Protein AF-A0A380CUW7-F1 (afdb_monomer_lite)

Sequence (85 aa):
MKILKKILLAILALVVILLIAALFLKKDYAVKREIVINKPREVVFEYIKYIKNQNYYSKWATMDPNMKKNIYRNRRDARIYFCMG

Secondary structure (DSSP, 8-state):
-HHHHHHHHHHHHHHHHHHHHHHHS-S-----------S-HHHHHHHHH-GGGHHHH-TTTTT-TT-EEEEEE-SS-EEEEEE--

pLDDT: mean 82.7, std 12.66, range [47.53, 97.5]

Foldseek 3Di:
DVVVVVVVVVVVVVVVVVVVVVVPDDPDDDDDDDDDDPDDPVVVCVQVVDPVNCCVVPPVNVPDPPWDWDWDDDPVDIDTDTDDD

Structure (mmCIF, N/CA/C/O backbone):
data_AF-A0A380CUW7-F1
#
_entry.id   AF-A0A380CUW7-F1
#
loop_
_atom_site.group_PDB
_atom_site.id
_atom_site.type_symbol
_atom_site.label_atom_id
_atom_site.label_alt_id
_atom_site.label_comp_id
_atom_site.label_asym_id
_atom_site.label_entity_id
_atom_site.label_seq_id
_atom_site.pdbx_PDB_ins_code
_atom_site.Cartn_x
_atom_site.Cartn_y
_atom_site.Cartn_z
_atom_site.occupancy
_atom_site.B_iso_or_equiv
_atom_site.auth_seq_id
_atom_site.auth_comp_id
_atom_site.auth_asym_id
_atom_site.auth_atom_id
_atom_site.pdbx_PDB_model_num
ATOM 1 N N . MET A 1 1 ? -27.379 2.479 41.252 1.00 64.94 1 MET A N 1
ATOM 2 C CA . MET A 1 1 ? -26.859 1.235 40.621 1.00 64.94 1 MET A CA 1
ATOM 3 C C . MET A 1 1 ? -27.548 0.809 39.316 1.00 64.94 1 MET A C 1
ATOM 5 O O . MET A 1 1 ? -26.894 0.166 38.507 1.00 64.94 1 MET A O 1
ATOM 9 N N . LYS A 1 2 ? -28.832 1.130 39.068 1.00 77.38 2 LYS A N 1
ATOM 10 C CA . LYS A 1 2 ? -29.535 0.728 37.827 1.00 77.38 2 LYS A CA 1
ATOM 11 C C . LYS A 1 2 ? -29.095 1.525 36.583 1.00 77.38 2 LYS A C 1
ATOM 13 O O . LYS A 1 2 ? -28.907 0.928 35.532 1.00 77.38 2 LYS A O 1
ATOM 18 N N . ILE A 1 3 ? -28.871 2.839 36.714 1.00 89.19 3 ILE A N 1
ATOM 19 C CA . ILE A 1 3 ? -28.365 3.695 35.620 1.00 89.19 3 ILE A CA 1
ATOM 20 C C . ILE A 1 3 ? -26.944 3.297 35.199 1.00 89.19 3 ILE A C 1
ATOM 22 O O . ILE A 1 3 ? -26.704 3.082 34.018 1.00 89.19 3 ILE A O 1
ATOM 26 N N . LEU A 1 4 ? -26.029 3.105 36.157 1.00 90.62 4 LEU A N 1
ATOM 27 C CA . LEU A 1 4 ? -24.644 2.718 35.861 1.00 90.62 4 LEU A CA 1
ATOM 28 C C . LEU A 1 4 ? -24.564 1.380 35.103 1.00 90.62 4 LEU A C 1
ATOM 30 O O . LEU A 1 4 ? -23.843 1.266 34.118 1.00 90.62 4 LEU A O 1
ATOM 34 N N . LYS A 1 5 ? -25.374 0.390 35.508 1.00 89.62 5 LYS A N 1
ATOM 35 C CA . LYS A 1 5 ? -25.486 -0.898 34.804 1.00 89.62 5 LYS A CA 1
ATOM 36 C C . LYS A 1 5 ? -26.034 -0.743 33.379 1.00 89.62 5 LYS A C 1
ATOM 38 O O . LYS A 1 5 ? -25.535 -1.406 32.481 1.00 89.62 5 LYS A O 1
ATOM 43 N N . LYS A 1 6 ? -27.020 0.138 33.154 1.00 92.56 6 LYS A N 1
ATOM 44 C CA . LYS A 1 6 ? -27.558 0.418 31.808 1.00 92.56 6 LYS A CA 1
ATOM 45 C C . LYS A 1 6 ? -26.518 1.062 30.890 1.00 92.56 6 LYS A C 1
ATOM 47 O O . LYS A 1 6 ? -26.419 0.664 29.738 1.00 92.56 6 LYS A O 1
ATOM 52 N N . ILE A 1 7 ? -25.734 2.012 31.405 1.00 95.12 7 ILE A N 1
ATOM 53 C CA . ILE A 1 7 ? -24.661 2.673 30.646 1.00 95.12 7 ILE A CA 1
ATOM 54 C C . ILE A 1 7 ? -23.594 1.651 30.241 1.00 95.12 7 ILE A C 1
ATOM 56 O O . ILE A 1 7 ? -23.223 1.582 29.073 1.00 95.12 7 ILE A O 1
ATOM 60 N N . LEU A 1 8 ? -23.159 0.804 31.179 1.00 94.69 8 LEU A N 1
ATOM 61 C CA . LEU A 1 8 ? -22.192 -0.257 30.895 1.00 94.69 8 LEU A CA 1
ATOM 62 C C . LEU A 1 8 ? -22.710 -1.228 29.822 1.00 94.69 8 LEU A C 1
ATOM 64 O O . LEU A 1 8 ? -21.970 -1.607 28.919 1.00 94.69 8 LEU A O 1
ATOM 68 N N . LEU A 1 9 ? -23.992 -1.595 29.894 1.00 95.38 9 LEU A N 1
ATOM 69 C CA . LEU A 1 9 ? -24.617 -2.509 28.940 1.00 95.38 9 LEU A CA 1
ATOM 70 C C . LEU A 1 9 ? -24.770 -1.881 27.546 1.00 95.38 9 LEU A C 1
ATOM 72 O O . LEU A 1 9 ? -24.583 -2.570 26.548 1.00 95.38 9 LEU A O 1
ATOM 76 N N . ALA A 1 10 ? -25.039 -0.575 27.469 1.00 95.69 10 ALA A N 1
ATOM 77 C CA . ALA A 1 10 ? -25.076 0.164 26.209 1.00 95.69 10 ALA A CA 1
ATOM 78 C C . ALA A 1 10 ? -23.693 0.230 25.539 1.00 95.69 10 ALA A C 1
ATOM 80 O O . ALA A 1 10 ? -23.579 -0.003 24.337 1.00 95.69 10 ALA A O 1
ATOM 81 N N . ILE A 1 11 ? -22.634 0.484 26.316 1.00 96.69 11 ILE A N 1
ATOM 82 C CA . ILE A 1 11 ? -21.252 0.486 25.812 1.00 96.69 11 ILE A CA 1
ATOM 83 C C . ILE A 1 11 ? -20.861 -0.915 25.333 1.00 96.69 11 ILE A C 1
ATOM 85 O O . ILE A 1 11 ? -20.315 -1.063 24.243 1.00 96.69 11 ILE A O 1
ATOM 89 N N . LEU A 1 12 ? -21.184 -1.953 26.111 1.00 96.81 12 LEU A N 1
ATOM 90 C CA . LEU A 1 12 ? -20.917 -3.338 25.730 1.00 96.81 12 LEU A CA 1
ATOM 91 C C . LEU A 1 12 ? -21.632 -3.706 24.422 1.00 96.81 12 LEU A C 1
ATOM 93 O O . LEU A 1 12 ? -21.017 -4.284 23.530 1.00 96.81 12 LEU A O 1
ATOM 97 N N . ALA A 1 13 ? -22.905 -3.326 24.283 1.00 96.62 13 ALA A N 1
ATOM 98 C CA . ALA A 1 13 ? -23.669 -3.551 23.061 1.00 96.62 13 ALA A CA 1
ATOM 99 C C . ALA A 1 13 ? -23.022 -2.860 21.851 1.00 96.62 13 ALA A C 1
ATOM 101 O O . ALA A 1 13 ? -22.895 -3.475 20.795 1.00 96.62 13 ALA A O 1
ATOM 102 N N . LEU A 1 14 ? -22.5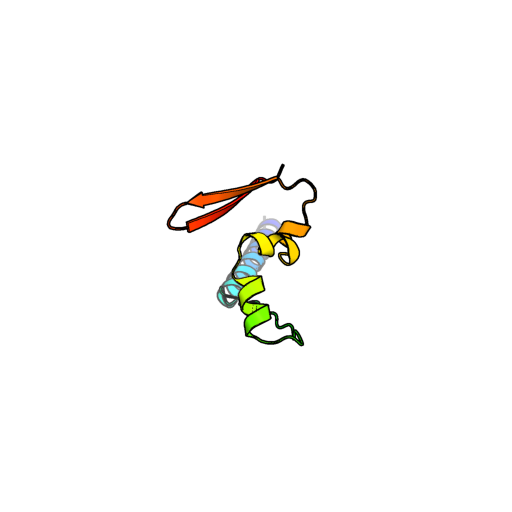46 -1.621 22.012 1.00 97.06 14 LEU A N 1
ATOM 103 C CA . LEU A 1 14 ? -21.852 -0.892 20.951 1.00 97.06 14 LEU A CA 1
ATOM 104 C C . LEU A 1 14 ? -20.569 -1.612 20.506 1.00 97.06 14 LEU A C 1
ATOM 106 O O . LEU A 1 14 ? -20.337 -1.777 19.310 1.00 97.06 14 LEU A O 1
ATOM 110 N N . VAL A 1 15 ? -19.760 -2.084 21.457 1.00 97.38 15 VAL A N 1
ATOM 111 C CA . VAL A 1 15 ? -18.528 -2.833 21.162 1.00 97.38 15 VAL A CA 1
ATOM 112 C C . VAL A 1 15 ? -18.842 -4.136 20.426 1.00 97.38 15 VAL A C 1
ATOM 114 O O . VAL A 1 15 ? -18.194 -4.450 19.430 1.00 97.38 15 VAL A O 1
ATOM 117 N N . VAL A 1 16 ? -19.864 -4.875 20.867 1.00 97.50 16 VAL A N 1
ATOM 118 C CA . VAL A 1 16 ? -20.295 -6.119 20.213 1.00 97.50 16 VAL A CA 1
ATOM 119 C C . VAL A 1 16 ? -20.729 -5.859 18.769 1.00 97.50 16 VAL A C 1
ATOM 121 O O . VAL A 1 16 ? -20.325 -6.598 17.876 1.00 97.50 16 VAL A O 1
ATOM 124 N N . ILE A 1 17 ? -21.480 -4.784 18.511 1.00 96.75 17 ILE A N 1
ATOM 125 C CA . ILE A 1 17 ? -21.898 -4.410 17.151 1.00 96.75 17 ILE A CA 1
ATOM 126 C C . ILE A 1 17 ? -20.682 -4.136 16.254 1.00 96.75 17 ILE A C 1
ATOM 128 O O . ILE A 1 17 ? -20.636 -4.624 15.124 1.00 96.75 17 ILE A O 1
ATOM 132 N N . LEU A 1 18 ? -19.675 -3.410 16.752 1.00 96.06 18 LEU A N 1
ATOM 133 C CA . LEU A 1 18 ? -18.451 -3.130 15.992 1.00 96.06 18 LEU A CA 1
ATOM 134 C C . LEU A 1 18 ? -17.653 -4.404 15.675 1.00 96.06 18 LEU A C 1
ATOM 136 O O . LEU A 1 18 ? -17.145 -4.548 14.564 1.00 96.06 18 LEU A O 1
ATOM 140 N N . LEU A 1 19 ? -17.574 -5.347 16.619 1.00 95.69 19 LEU A N 1
ATOM 141 C CA . LEU A 1 19 ? -16.897 -6.632 16.411 1.00 95.69 19 LEU A CA 1
ATOM 142 C C . LEU A 1 19 ? -17.624 -7.508 15.388 1.00 95.69 19 LEU A C 1
ATOM 144 O O . LEU A 1 19 ? -16.983 -8.111 14.528 1.00 95.69 19 LEU A O 1
ATOM 148 N N . ILE A 1 20 ? -18.957 -7.548 15.451 1.00 96.06 20 ILE A N 1
ATOM 149 C CA . ILE A 1 20 ? -19.777 -8.261 14.469 1.00 96.06 20 ILE A CA 1
ATOM 150 C C . ILE A 1 20 ? -19.560 -7.656 13.081 1.00 96.06 20 ILE A C 1
ATOM 152 O O . ILE A 1 20 ? -19.302 -8.398 12.140 1.00 96.06 20 ILE A O 1
ATOM 156 N N . ALA A 1 21 ? -19.586 -6.326 12.951 1.00 94.19 21 ALA A N 1
ATOM 157 C CA . ALA A 1 21 ? -19.308 -5.664 11.680 1.00 94.19 21 ALA A CA 1
ATOM 158 C C . ALA A 1 21 ? -17.925 -6.062 11.134 1.00 94.19 21 ALA A C 1
ATOM 160 O O . ALA A 1 21 ? -17.832 -6.501 9.988 1.00 94.19 21 ALA A O 1
ATOM 161 N N . ALA A 1 22 ? -16.878 -5.997 11.968 1.00 91.81 22 ALA A N 1
ATOM 162 C CA . ALA A 1 22 ? -15.503 -6.350 11.606 1.00 91.81 22 ALA A CA 1
ATOM 163 C C . ALA A 1 22 ? -15.339 -7.793 11.093 1.00 91.81 22 ALA A C 1
ATOM 165 O O . ALA A 1 22 ? -14.506 -8.028 10.220 1.00 91.81 22 ALA A O 1
ATOM 166 N N . LEU A 1 23 ? -16.139 -8.748 11.585 1.00 93.00 23 LEU A N 1
ATOM 167 C CA . LEU A 1 23 ? -16.113 -10.139 11.112 1.00 93.00 23 LEU A CA 1
ATOM 168 C C . LEU A 1 23 ? -16.580 -10.293 9.659 1.00 93.00 23 LEU A C 1
ATOM 170 O O . LEU A 1 23 ? -16.136 -11.216 8.977 1.00 93.00 23 LEU A O 1
ATOM 174 N N . PHE A 1 24 ? -17.447 -9.400 9.178 1.00 92.31 24 PHE A N 1
ATOM 175 C CA . PHE A 1 24 ? -17.956 -9.432 7.805 1.00 92.31 24 PHE A CA 1
ATOM 176 C C . PHE A 1 24 ? -17.112 -8.613 6.819 1.00 92.31 24 PHE A C 1
ATOM 178 O O . PHE A 1 24 ? -17.274 -8.762 5.605 1.00 92.31 24 PHE A O 1
ATOM 185 N N . LEU A 1 25 ? -16.200 -7.762 7.300 1.00 89.12 25 LEU A N 1
ATOM 186 C CA . LEU A 1 25 ? -15.281 -7.036 6.427 1.00 89.12 25 LEU A CA 1
ATOM 187 C C . LEU A 1 25 ? -14.223 -7.984 5.853 1.00 89.12 25 LEU A C 1
ATOM 189 O O . LEU A 1 25 ? -13.573 -8.755 6.561 1.00 89.12 25 LEU A O 1
ATOM 193 N N . LYS A 1 26 ? -14.013 -7.892 4.537 1.00 85.94 26 LYS A N 1
ATOM 194 C CA . LYS A 1 26 ? -12.918 -8.598 3.870 1.00 85.94 26 LYS A CA 1
ATOM 195 C C . LYS A 1 26 ? -11.591 -8.027 4.362 1.00 85.94 26 LYS A C 1
ATOM 197 O O . LYS A 1 26 ? -11.368 -6.822 4.281 1.00 85.94 26 LYS A O 1
ATOM 202 N N . LYS A 1 27 ? -10.721 -8.908 4.857 1.00 82.31 27 LYS A N 1
ATOM 203 C CA . LYS A 1 27 ? -9.377 -8.545 5.332 1.00 82.31 27 LYS A CA 1
ATOM 204 C C . LYS A 1 27 ? -8.478 -8.073 4.193 1.00 82.31 27 LYS A C 1
ATOM 206 O O . LYS A 1 27 ? -7.642 -7.197 4.391 1.00 82.31 27 LYS A O 1
ATOM 211 N N . ASP A 1 28 ? -8.700 -8.622 3.005 1.00 85.00 28 ASP A N 1
ATOM 212 C CA . ASP A 1 28 ? -7.892 -8.335 1.833 1.00 85.00 28 ASP A CA 1
ATOM 213 C C . ASP A 1 28 ? -8.572 -7.285 0.959 1.00 85.00 28 ASP A C 1
ATOM 215 O O . ASP A 1 28 ? -9.701 -7.461 0.489 1.00 85.00 28 ASP A O 1
ATOM 219 N N . TYR A 1 29 ? -7.853 -6.197 0.709 1.00 82.31 29 TYR A N 1
ATOM 220 C CA . TYR A 1 29 ? -8.222 -5.188 -0.270 1.00 82.31 29 TYR A CA 1
ATOM 221 C C . TYR A 1 29 ? -7.080 -5.047 -1.279 1.00 82.31 29 TYR A C 1
ATOM 223 O O . TYR A 1 29 ? -5.913 -4.913 -0.916 1.00 82.31 29 TYR A O 1
ATOM 231 N N . ALA A 1 30 ? -7.411 -5.104 -2.570 1.00 84.88 30 ALA A N 1
ATOM 232 C CA . ALA A 1 30 ? -6.443 -4.943 -3.648 1.00 84.88 30 ALA A CA 1
ATOM 233 C C . ALA A 1 30 ? -6.622 -3.567 -4.292 1.00 84.88 30 ALA A C 1
ATOM 235 O O . ALA A 1 30 ? -7.676 -3.267 -4.851 1.00 84.88 30 ALA A O 1
ATOM 236 N N . VAL A 1 31 ? -5.582 -2.736 -4.243 1.00 83.25 31 VAL A N 1
ATOM 237 C CA . VAL A 1 31 ? -5.564 -1.438 -4.926 1.00 83.25 31 VAL A CA 1
ATOM 238 C C . VAL A 1 31 ? -4.899 -1.616 -6.287 1.00 83.25 31 VAL A C 1
ATOM 240 O O . VAL A 1 31 ? -3.705 -1.902 -6.362 1.00 83.25 31 VAL A O 1
ATOM 243 N N . LYS A 1 32 ? -5.660 -1.431 -7.370 1.00 86.62 32 LYS A N 1
ATOM 244 C CA . LYS A 1 32 ? -5.134 -1.410 -8.742 1.00 86.62 32 LYS A CA 1
ATOM 245 C C . LYS A 1 32 ? -5.166 0.018 -9.276 1.00 86.62 32 LYS A C 1
ATOM 247 O O . LYS A 1 32 ? -6.144 0.733 -9.083 1.00 86.62 32 LYS A O 1
ATOM 252 N N . ARG A 1 33 ? -4.087 0.432 -9.938 1.00 84.25 33 ARG A N 1
ATOM 253 C CA . ARG A 1 33 ? -4.020 1.679 -10.705 1.00 84.25 33 ARG A CA 1
ATOM 254 C C . ARG A 1 33 ? -3.542 1.355 -12.106 1.00 84.25 33 ARG A C 1
ATOM 256 O O . ARG A 1 33 ? -2.593 0.593 -12.262 1.00 84.25 33 ARG A O 1
ATOM 263 N N . GLU A 1 34 ? -4.187 1.963 -13.086 1.00 88.12 34 GLU A N 1
ATOM 264 C CA . GLU A 1 34 ? -3.837 1.838 -14.492 1.00 88.12 34 GLU A CA 1
ATOM 265 C C . GLU A 1 34 ? -3.485 3.218 -15.042 1.00 88.12 34 GLU A C 1
ATOM 267 O O . GLU A 1 34 ? -4.137 4.212 -14.718 1.00 88.12 34 GLU A O 1
ATOM 272 N N . ILE A 1 35 ? -2.418 3.273 -15.834 1.00 88.25 35 ILE A N 1
ATOM 273 C CA . ILE A 1 35 ? -1.992 4.464 -16.564 1.00 88.25 35 ILE A CA 1
ATOM 274 C C . ILE A 1 35 ? -1.627 4.047 -17.987 1.00 88.25 35 ILE A C 1
ATOM 276 O O . ILE A 1 35 ? -0.904 3.071 -18.184 1.00 88.25 35 ILE A O 1
ATOM 280 N N . VAL A 1 36 ? -2.114 4.788 -18.981 1.00 91.38 36 VAL A N 1
ATOM 281 C CA . VAL A 1 36 ? -1.778 4.549 -20.389 1.00 91.38 36 VAL A CA 1
ATOM 282 C C . VAL A 1 36 ? -0.581 5.420 -20.757 1.00 91.38 36 VAL A C 1
ATOM 284 O O . VAL A 1 36 ? -0.643 6.645 -20.671 1.00 91.38 36 VAL A O 1
ATOM 287 N N . ILE A 1 37 ? 0.522 4.788 -21.160 1.00 90.50 37 ILE A N 1
ATOM 288 C CA . ILE A 1 37 ? 1.738 5.470 -21.614 1.00 90.50 37 ILE A CA 1
ATOM 289 C C . ILE A 1 37 ? 1.850 5.260 -23.123 1.00 90.50 37 ILE A C 1
ATOM 291 O O . ILE A 1 37 ? 2.046 4.136 -23.577 1.00 90.50 37 ILE A O 1
ATOM 295 N N . ASN A 1 38 ? 1.761 6.339 -23.904 1.00 93.50 38 ASN A N 1
ATOM 296 C CA . ASN A 1 38 ? 1.874 6.290 -25.365 1.00 93.50 38 ASN A CA 1
ATOM 297 C C . ASN A 1 38 ? 3.343 6.153 -25.821 1.00 93.50 38 ASN A C 1
ATOM 299 O O . ASN A 1 38 ? 3.932 7.084 -26.374 1.00 93.50 38 ASN A O 1
ATOM 303 N N . LYS A 1 39 ? 3.975 5.020 -25.496 1.00 92.69 39 LYS A N 1
ATOM 304 C CA . LYS A 1 39 ? 5.347 4.659 -25.888 1.00 92.69 39 LYS A CA 1
ATOM 305 C C . LYS A 1 39 ? 5.438 3.157 -26.197 1.00 92.69 39 LYS A C 1
ATOM 307 O O . LYS A 1 39 ? 4.650 2.389 -25.647 1.00 92.69 39 LYS A O 1
ATOM 312 N N . PRO A 1 40 ? 6.411 2.716 -27.020 1.00 94.88 40 PRO A N 1
ATOM 313 C CA . PRO A 1 40 ? 6.652 1.294 -27.256 1.00 94.88 40 PRO A CA 1
ATOM 314 C C . PRO A 1 40 ? 6.899 0.532 -25.950 1.00 94.88 40 PRO A C 1
ATOM 316 O O . PRO A 1 40 ? 7.570 1.037 -25.043 1.00 94.88 40 PRO A O 1
ATOM 319 N N . ARG A 1 41 ? 6.387 -0.700 -25.868 1.00 90.38 41 ARG A N 1
ATOM 320 C CA . ARG A 1 41 ? 6.478 -1.545 -24.665 1.00 90.38 41 ARG A CA 1
ATOM 321 C C . ARG A 1 41 ? 7.928 -1.803 -24.246 1.00 90.38 41 ARG A C 1
ATOM 323 O O . ARG A 1 41 ? 8.213 -1.834 -23.054 1.00 90.38 41 ARG A O 1
ATOM 330 N N . GLU A 1 42 ? 8.842 -1.929 -25.209 1.00 93.81 42 GLU A N 1
ATOM 331 C CA . GLU A 1 42 ? 10.270 -2.156 -24.976 1.00 93.81 42 GLU A CA 1
ATOM 332 C C . GLU A 1 42 ? 10.886 -0.990 -24.198 1.00 93.81 42 GLU A C 1
ATOM 334 O O . GLU A 1 42 ? 11.560 -1.204 -23.194 1.00 93.81 42 GLU A O 1
ATOM 339 N N . VAL A 1 43 ? 10.570 0.244 -24.603 1.00 92.69 43 VAL A N 1
ATOM 340 C CA . VAL A 1 43 ? 11.074 1.470 -23.966 1.00 92.69 43 VAL A CA 1
ATOM 341 C C . VAL A 1 43 ? 10.546 1.594 -22.540 1.00 92.69 43 VAL A C 1
ATOM 343 O O . VAL A 1 43 ? 11.289 1.938 -21.620 1.00 92.69 43 VAL A O 1
ATOM 346 N N . VAL A 1 44 ? 9.260 1.298 -22.336 1.00 91.44 44 VAL A N 1
ATOM 347 C CA . VAL A 1 44 ? 8.649 1.343 -21.002 1.00 91.44 44 VAL A CA 1
ATOM 348 C C . VAL A 1 44 ? 9.268 0.278 -20.099 1.00 91.44 44 VAL A C 1
ATOM 350 O O . VAL A 1 44 ? 9.652 0.594 -18.973 1.00 91.44 44 VAL A O 1
ATOM 353 N N . PHE A 1 45 ? 9.417 -0.955 -20.593 1.00 90.94 45 PHE A N 1
ATOM 354 C CA . PHE A 1 45 ? 10.010 -2.057 -19.837 1.00 90.94 45 PHE A CA 1
ATOM 355 C C . PHE A 1 45 ? 11.467 -1.777 -19.461 1.00 90.94 45 PHE A C 1
ATOM 357 O O . PHE A 1 45 ? 11.857 -1.961 -18.307 1.00 90.94 45 PHE A O 1
ATOM 364 N N . GLU A 1 46 ? 12.267 -1.284 -20.405 1.00 92.75 46 GLU A N 1
ATOM 365 C CA . GLU A 1 46 ? 13.658 -0.921 -20.154 1.00 92.75 46 GLU A CA 1
ATOM 366 C C . GLU A 1 46 ? 13.764 0.181 -19.094 1.00 92.75 46 GLU A C 1
ATOM 368 O O . GLU A 1 46 ? 14.615 0.105 -18.206 1.00 92.75 46 GLU A O 1
ATOM 373 N N . TYR A 1 47 ? 12.849 1.154 -19.108 1.00 90.69 47 TYR A N 1
ATOM 374 C CA . TYR A 1 47 ? 12.810 2.211 -18.105 1.00 90.69 47 TYR A CA 1
ATOM 375 C C . TYR A 1 47 ? 12.458 1.692 -16.700 1.00 90.69 47 TYR A C 1
ATOM 377 O O . TYR A 1 47 ? 13.156 2.023 -15.741 1.00 90.69 47 TYR A O 1
ATOM 385 N N . ILE A 1 48 ? 11.418 0.864 -16.550 1.00 89.25 48 ILE A N 1
ATOM 386 C CA . ILE A 1 48 ? 10.974 0.362 -15.232 1.00 89.25 48 ILE A CA 1
ATOM 387 C C . ILE A 1 48 ? 11.879 -0.736 -14.657 1.00 89.25 48 ILE A C 1
ATOM 389 O O . ILE A 1 48 ? 11.926 -0.920 -13.441 1.00 89.25 48 ILE A O 1
ATOM 393 N N . LYS A 1 49 ? 12.610 -1.467 -15.509 1.00 87.88 49 LYS A N 1
ATOM 394 C CA . LYS A 1 49 ? 13.507 -2.560 -15.097 1.00 87.88 49 LYS A CA 1
ATOM 395 C C . LYS A 1 49 ? 14.624 -2.074 -14.175 1.00 87.88 49 LYS A C 1
ATOM 397 O O . LYS A 1 49 ? 15.095 -2.820 -13.315 1.00 87.88 49 LYS A O 1
ATOM 402 N N . TYR A 1 50 ? 15.082 -0.839 -14.353 1.00 85.75 50 TYR A N 1
ATOM 403 C CA . TYR A 1 50 ? 16.172 -0.301 -13.557 1.00 85.75 50 TYR A CA 1
ATOM 404 C C . TYR A 1 50 ? 15.671 0.278 -12.234 1.00 85.75 50 TYR A C 1
ATOM 406 O O . TYR A 1 50 ? 15.008 1.308 -12.191 1.00 85.75 50 TYR A O 1
ATOM 414 N N . ILE A 1 51 ? 16.115 -0.322 -11.131 1.00 80.69 51 ILE A N 1
ATOM 415 C CA . ILE A 1 51 ? 15.802 0.100 -9.756 1.00 80.69 51 ILE A CA 1
ATOM 416 C C . ILE A 1 51 ? 16.170 1.570 -9.486 1.00 80.69 51 ILE A C 1
ATOM 418 O O . ILE A 1 51 ? 15.434 2.271 -8.800 1.00 80.69 51 ILE A O 1
ATOM 422 N N . LYS A 1 52 ? 17.241 2.094 -10.098 1.00 81.50 52 LYS A N 1
ATOM 423 C CA . LYS A 1 52 ? 17.588 3.528 -10.014 1.00 81.50 52 LYS A CA 1
ATOM 424 C C . LYS A 1 52 ? 16.465 4.449 -10.521 1.00 81.50 52 LYS A C 1
ATOM 426 O O . LYS A 1 52 ? 16.309 5.550 -9.998 1.00 81.50 52 LYS A O 1
ATOM 431 N N . ASN A 1 53 ? 15.677 3.992 -11.500 1.00 87.75 53 ASN A N 1
ATOM 432 C CA . ASN A 1 53 ? 14.615 4.781 -12.115 1.00 87.75 53 ASN A CA 1
ATOM 433 C C . ASN A 1 53 ? 13.355 4.838 -11.237 1.00 87.75 53 ASN A C 1
ATOM 435 O O . ASN A 1 53 ? 12.569 5.770 -11.391 1.00 87.75 53 ASN A O 1
ATOM 439 N N . GLN A 1 54 ? 13.195 3.924 -10.265 1.00 82.81 54 GLN A N 1
ATOM 440 C CA . GLN A 1 54 ? 12.091 3.961 -9.292 1.00 82.81 54 GLN A CA 1
ATOM 441 C C . GLN A 1 54 ? 12.018 5.291 -8.542 1.00 82.81 54 GLN A C 1
ATOM 443 O O . GLN A 1 54 ? 10.931 5.722 -8.173 1.00 82.81 54 GLN A O 1
ATOM 448 N N . ASN A 1 55 ? 13.143 5.989 -8.382 1.00 82.25 55 ASN A N 1
ATOM 449 C CA . ASN A 1 55 ? 13.188 7.298 -7.739 1.00 82.25 55 ASN A CA 1
ATOM 450 C C . ASN A 1 55 ? 12.400 8.391 -8.477 1.00 82.25 55 ASN A C 1
ATOM 452 O O . ASN A 1 55 ? 12.006 9.360 -7.838 1.00 82.25 55 ASN A O 1
ATOM 456 N N . TYR A 1 56 ? 12.184 8.255 -9.789 1.00 85.81 56 TYR A N 1
ATOM 457 C CA . TYR A 1 56 ? 11.501 9.272 -10.595 1.00 85.81 56 TYR A CA 1
ATOM 458 C C . TYR A 1 56 ? 9.982 9.104 -10.620 1.00 85.81 56 TYR A C 1
ATOM 460 O O . TYR A 1 56 ? 9.266 10.077 -10.826 1.00 85.81 56 TYR A O 1
ATOM 468 N N . TYR A 1 57 ? 9.484 7.881 -10.424 1.00 85.44 57 TYR A N 1
ATOM 469 C CA . TYR A 1 57 ? 8.052 7.581 -10.522 1.00 85.44 57 TYR A CA 1
ATOM 470 C C . TYR A 1 57 ? 7.433 7.051 -9.222 1.00 85.44 57 TYR A C 1
ATOM 472 O O . TYR A 1 57 ? 6.209 7.000 -9.101 1.00 85.44 57 TYR A O 1
ATOM 480 N N . SER A 1 58 ? 8.239 6.659 -8.231 1.00 83.31 58 SER A N 1
ATOM 481 C CA . SER A 1 58 ? 7.733 6.263 -6.916 1.00 83.31 58 SER A CA 1
ATOM 482 C C . SER A 1 58 ? 7.256 7.487 -6.145 1.00 83.31 58 SER A C 1
ATOM 484 O O . SER A 1 58 ? 8.056 8.338 -5.759 1.00 83.31 58 SER A O 1
ATOM 486 N N . LYS A 1 59 ? 5.952 7.533 -5.842 1.00 81.75 59 LYS A N 1
ATOM 487 C CA . LYS A 1 59 ? 5.359 8.591 -5.010 1.00 81.75 59 LYS A CA 1
ATOM 488 C C . LYS A 1 59 ? 6.063 8.748 -3.664 1.00 81.75 59 LYS A C 1
ATOM 490 O O . LYS A 1 59 ? 6.264 9.873 -3.217 1.00 81.75 59 LYS A O 1
ATOM 495 N N . TRP A 1 60 ? 6.466 7.639 -3.050 1.00 77.31 60 TRP A N 1
ATOM 496 C CA . TRP A 1 60 ? 7.161 7.635 -1.763 1.00 77.31 60 TRP A CA 1
ATOM 497 C C . TRP A 1 60 ? 8.567 8.232 -1.874 1.00 77.31 60 TRP A C 1
ATOM 499 O O . TRP A 1 60 ? 8.944 9.062 -1.056 1.00 77.31 60 TRP A O 1
ATOM 509 N N . ALA A 1 61 ? 9.310 7.889 -2.932 1.00 77.62 61 ALA A N 1
ATOM 510 C CA . ALA A 1 61 ? 10.669 8.394 -3.148 1.00 77.62 61 ALA A CA 1
ATOM 511 C C . ALA A 1 61 ? 10.723 9.888 -3.520 1.00 77.62 61 ALA A C 1
ATOM 513 O O . ALA A 1 61 ? 11.789 10.501 -3.418 1.00 77.62 61 ALA A O 1
ATOM 514 N N . THR A 1 62 ? 9.597 10.447 -3.980 1.00 80.19 62 THR A N 1
ATOM 515 C CA . THR A 1 62 ? 9.418 11.881 -4.260 1.00 80.19 62 THR A CA 1
ATOM 516 C C . THR A 1 62 ? 8.831 12.669 -3.088 1.00 80.19 62 THR A C 1
ATOM 518 O O . THR A 1 62 ? 8.790 13.890 -3.157 1.00 80.19 62 THR A O 1
ATOM 521 N N . MET A 1 63 ? 8.321 11.996 -2.049 1.00 83.50 63 MET A N 1
ATOM 522 C CA . MET A 1 63 ? 7.623 12.652 -0.937 1.00 83.50 63 MET A CA 1
ATOM 523 C C . MET A 1 63 ? 8.587 13.290 0.068 1.00 83.50 63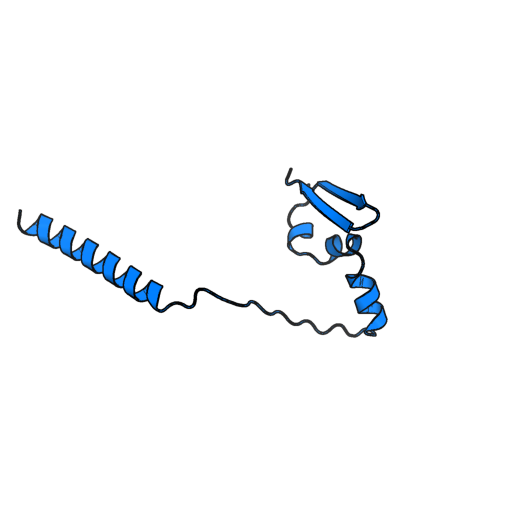 MET A C 1
ATOM 525 O O . MET A 1 63 ? 8.293 14.362 0.584 1.00 83.50 63 MET A O 1
ATOM 529 N N . ASP A 1 64 ? 9.726 12.650 0.333 1.00 80.38 64 ASP A N 1
ATOM 530 C CA . ASP A 1 64 ? 10.750 13.167 1.243 1.00 80.38 64 ASP A CA 1
ATOM 531 C C . ASP A 1 64 ? 11.926 13.763 0.437 1.00 80.38 64 ASP A C 1
ATOM 533 O O . ASP A 1 64 ? 12.651 13.016 -0.234 1.00 80.38 64 ASP A O 1
ATOM 537 N N . PRO A 1 65 ? 12.118 15.099 0.471 1.00 76.56 65 PRO A N 1
ATOM 538 C CA . PRO A 1 65 ? 13.199 15.772 -0.245 1.00 76.56 65 PRO A CA 1
ATOM 539 C C . PRO A 1 65 ? 14.586 15.514 0.365 1.00 76.56 65 PRO A C 1
ATOM 541 O O . PRO A 1 65 ? 15.584 15.649 -0.341 1.00 76.56 65 PRO A O 1
ATOM 544 N N . ASN A 1 66 ? 14.664 15.113 1.638 1.00 78.88 66 ASN A N 1
ATOM 545 C CA . ASN A 1 66 ? 15.915 14.858 2.359 1.00 78.88 66 ASN A CA 1
ATOM 546 C C . ASN A 1 66 ? 16.303 13.371 2.374 1.00 78.88 66 ASN A C 1
ATOM 548 O O . ASN A 1 66 ? 17.310 12.989 2.977 1.00 78.88 66 ASN A O 1
ATOM 552 N N . MET A 1 67 ? 15.527 12.530 1.690 1.00 77.94 67 MET A N 1
ATOM 553 C CA . MET A 1 67 ? 15.711 11.088 1.662 1.00 77.94 67 MET A CA 1
ATOM 554 C C . MET A 1 67 ? 17.096 10.701 1.130 1.00 77.94 67 MET A C 1
ATOM 556 O O . MET A 1 67 ? 17.411 10.885 -0.052 1.00 77.94 67 MET A O 1
ATOM 560 N N . LYS A 1 68 ? 17.911 10.077 1.988 1.00 72.38 68 LYS A N 1
ATOM 561 C CA . LYS A 1 68 ? 19.213 9.524 1.595 1.00 72.38 68 LYS A CA 1
ATOM 562 C C . LYS A 1 68 ? 19.009 8.179 0.905 1.00 72.38 68 LYS A C 1
ATOM 564 O O . LYS A 1 68 ? 18.485 7.230 1.489 1.00 72.38 68 LYS A O 1
ATOM 569 N N . LYS A 1 69 ? 19.421 8.110 -0.361 1.00 72.06 69 LYS A N 1
ATOM 570 C CA . LYS A 1 69 ? 19.200 6.965 -1.253 1.00 72.06 69 LYS A CA 1
ATOM 571 C C . LYS A 1 69 ? 20.503 6.191 -1.419 1.00 72.06 69 LYS A C 1
ATOM 573 O O . LYS A 1 69 ? 21.313 6.512 -2.284 1.00 72.06 69 LYS A O 1
ATOM 578 N N . ASN A 1 70 ? 20.693 5.159 -0.601 1.00 71.00 70 ASN A N 1
ATOM 579 C CA . ASN A 1 70 ? 21.856 4.281 -0.710 1.00 71.00 70 ASN A CA 1
ATOM 580 C C . ASN A 1 70 ? 21.506 3.079 -1.592 1.00 71.00 70 ASN A C 1
ATOM 582 O O . ASN A 1 70 ? 20.634 2.274 -1.255 1.00 71.00 70 ASN A O 1
ATOM 586 N N . ILE A 1 71 ? 22.181 2.971 -2.738 1.00 66.56 71 ILE A N 1
ATOM 587 C CA . ILE A 1 71 ? 22.018 1.853 -3.669 1.00 66.56 71 ILE A CA 1
ATOM 588 C C . ILE A 1 71 ? 23.192 0.900 -3.469 1.00 66.56 71 ILE A C 1
ATOM 590 O O . ILE A 1 71 ? 24.308 1.180 -3.905 1.00 66.56 71 ILE A O 1
ATOM 594 N N . TYR A 1 72 ? 22.932 -0.247 -2.845 1.00 65.00 72 TYR A N 1
ATOM 595 C CA . TYR A 1 72 ? 23.914 -1.323 -2.752 1.00 65.00 72 TYR A CA 1
ATOM 596 C C . TYR A 1 72 ? 23.670 -2.312 -3.889 1.00 65.00 72 TYR A C 1
ATOM 598 O O . TYR A 1 72 ? 22.609 -2.935 -3.980 1.00 65.00 72 TYR A O 1
ATOM 606 N N . ARG A 1 73 ? 24.657 -2.445 -4.779 1.00 63.47 73 ARG A N 1
ATOM 607 C CA . ARG A 1 73 ? 24.647 -3.433 -5.859 1.00 63.47 73 ARG A CA 1
ATOM 608 C C . ARG A 1 73 ? 25.475 -4.638 -5.428 1.00 63.47 73 ARG A C 1
ATOM 610 O O . ARG A 1 73 ? 26.699 -4.559 -5.406 1.00 63.47 73 ARG A O 1
ATOM 617 N N . ASN A 1 74 ? 24.817 -5.751 -5.122 1.00 61.78 74 ASN A N 1
ATOM 618 C CA . ASN A 1 74 ? 25.481 -7.046 -5.006 1.00 61.78 74 ASN A CA 1
ATOM 619 C C . ASN A 1 74 ? 25.348 -7.813 -6.335 1.00 61.78 74 ASN A C 1
ATOM 621 O O . ASN A 1 74 ? 24.529 -7.468 -7.187 1.00 61.78 74 ASN A O 1
ATOM 625 N N . ARG A 1 75 ? 26.143 -8.871 -6.540 1.00 59.66 75 ARG A N 1
ATOM 626 C CA . ARG A 1 75 ? 26.111 -9.679 -7.776 1.00 59.66 75 ARG A CA 1
ATOM 627 C C . ARG A 1 75 ? 24.778 -10.403 -8.020 1.00 59.66 75 ARG A C 1
ATOM 629 O O . ARG A 1 75 ? 24.561 -10.857 -9.137 1.00 59.66 75 ARG A O 1
ATOM 636 N N . ARG A 1 76 ? 23.905 -10.518 -7.011 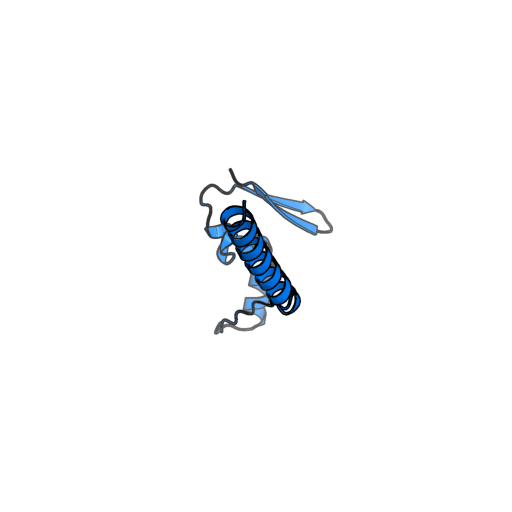1.00 62.78 76 ARG A N 1
ATOM 637 C CA . ARG A 1 76 ? 22.631 -11.260 -7.088 1.00 62.78 76 ARG A CA 1
ATOM 638 C C . ARG A 1 76 ? 21.381 -10.393 -6.925 1.00 62.78 76 ARG A C 1
ATOM 640 O O . ARG A 1 76 ? 20.303 -10.820 -7.321 1.00 62.78 76 ARG A O 1
ATOM 647 N N . ASP A 1 77 ? 21.516 -9.193 -6.375 1.00 55.72 77 ASP A N 1
ATOM 648 C CA . ASP A 1 77 ? 20.395 -8.358 -5.963 1.00 55.72 77 ASP A CA 1
ATOM 649 C C . ASP A 1 77 ? 20.814 -6.888 -5.822 1.00 55.72 77 ASP A C 1
ATOM 651 O O . ASP A 1 77 ? 21.932 -6.560 -5.413 1.00 55.72 77 ASP A O 1
ATOM 655 N N . ALA A 1 78 ? 19.895 -5.989 -6.170 1.00 63.12 78 ALA A N 1
ATOM 656 C CA . ALA A 1 78 ? 20.002 -4.567 -5.878 1.00 63.12 78 ALA A CA 1
ATOM 657 C C . ALA A 1 78 ? 18.930 -4.222 -4.843 1.00 63.12 78 ALA A C 1
ATOM 659 O O . ALA A 1 78 ? 17.736 -4.357 -5.112 1.00 63.12 78 ALA A O 1
ATOM 660 N N . ARG A 1 79 ? 19.362 -3.804 -3.650 1.00 62.25 79 ARG A N 1
ATOM 661 C CA . ARG A 1 79 ? 18.469 -3.352 -2.576 1.00 62.25 79 ARG A CA 1
ATOM 662 C C . ARG A 1 79 ? 18.585 -1.842 -2.419 1.00 62.25 79 ARG A C 1
ATOM 664 O O . ARG A 1 79 ? 19.694 -1.310 -2.349 1.00 62.25 79 ARG A O 1
ATOM 671 N N . ILE A 1 80 ? 17.437 -1.167 -2.373 1.00 62.19 80 ILE A N 1
ATOM 672 C CA . ILE A 1 80 ? 17.353 0.241 -1.981 1.00 62.19 80 ILE A CA 1
ATOM 673 C C . ILE A 1 80 ? 17.017 0.281 -0.496 1.00 62.19 80 ILE A C 1
ATOM 675 O O . ILE A 1 80 ? 16.000 -0.269 -0.078 1.00 62.19 80 ILE A O 1
ATOM 679 N N . TYR A 1 81 ? 17.854 0.965 0.276 1.00 61.47 81 TYR A N 1
ATOM 680 C CA . TYR A 1 81 ? 17.508 1.380 1.628 1.00 61.47 81 TYR A CA 1
ATOM 681 C C . TYR A 1 81 ? 17.088 2.843 1.561 1.00 61.47 81 TYR A C 1
ATOM 683 O O . TYR A 1 81 ? 17.873 3.704 1.159 1.00 61.47 81 TYR A O 1
ATOM 691 N N . PHE A 1 82 ? 15.835 3.110 1.918 1.00 61.06 82 PHE A N 1
ATOM 692 C CA . PHE A 1 82 ? 15.352 4.464 2.137 1.00 61.06 82 PHE A CA 1
ATOM 693 C C . PHE A 1 82 ? 15.600 4.796 3.607 1.00 61.06 82 PHE A C 1
ATOM 695 O O . PHE A 1 82 ? 14.854 4.355 4.478 1.00 61.06 82 PHE A O 1
ATOM 702 N N . CYS A 1 83 ? 16.685 5.514 3.893 1.00 56.41 83 CYS A N 1
ATOM 703 C CA . CYS A 1 83 ? 16.853 6.118 5.209 1.00 56.41 83 CYS A CA 1
ATOM 704 C C . CYS A 1 83 ? 16.021 7.399 5.227 1.00 56.41 83 CYS A C 1
ATOM 706 O O . CYS A 1 83 ? 16.399 8.382 4.585 1.00 56.41 83 CYS A O 1
ATOM 708 N N . MET A 1 84 ? 14.889 7.355 5.933 1.00 50.06 84 MET A N 1
ATOM 709 C CA . MET A 1 84 ? 14.216 8.565 6.405 1.00 50.06 84 MET A CA 1
ATOM 710 C C . MET A 1 84 ? 15.190 9.291 7.336 1.00 50.06 84 MET A C 1
ATOM 712 O O . MET A 1 84 ? 15.729 8.673 8.259 1.00 50.06 84 MET A O 1
ATOM 716 N N . GLY A 1 85 ? 15.507 10.535 6.983 1.00 47.53 85 GLY A N 1
ATOM 717 C CA . GLY A 1 85 ? 16.397 11.412 7.745 1.00 47.53 85 GLY A CA 1
ATOM 718 C C . GLY A 1 85 ? 15.710 12.030 8.947 1.00 47.53 85 GLY A C 1
ATOM 719 O O . GLY A 1 85 ? 14.471 12.188 8.897 1.00 47.53 85 GLY A O 1
#

Organism: Sphingobacterium spiritivorum (NCBI:txid258)

Radius of gyration: 24.81 Å; chains: 1; bounding box: 56×27×68 Å

=== Feature glossary ===
The record interleaves many kinds of information about one protein. Here is each kind framed as the question it answers.

Q: What known structures does this most resemble?
A: Structural nearest neighbors (via Foldseek easy-search vs the PDB). Reported per hit: target PDB id, E-value, and alignment TM-score. A TM-score above ~0.5 is the conventional threshold for 'same fold'.

Q: Where is each backbone atom in 3D?
A: The mmCIF table is the protein's shape written out atom by atom. For each backbone N, Cα, C, and carbonyl O, it records an (x, y, z) coordinate triple in Å plus the residue type, chain letter, and residue number.

Q: What are the backbone torsion angles?
A: The φ/ψ torsion pair specifies the backbone conformation at each residue. φ rotates about the N–Cα bond, ψ about the Cα–C bond. Steric clashes forbid most of the (φ, ψ) plane — the allowed regions (α-helix basin, β-sheet basin, left-handed helix) are the Ramachandran-allowed regions.

Q: Which residues are buried vs exposed?
A: Solvent-accessible surface area (SASA) is the area in Å² traced out by the centre of a 1.4 Å probe sphere (a water molecule) rolled over the protein's van der Waals surface (Shrake–Rupley / Lee–Richards construction). Buried residues have near-zero SASA; fully exposed residues can exceed 200 Å². The total SASA scales roughly with the number of surface residues.

Q: How confident is the AlphaFold model at each residue?
A: pLDDT is the predicted lDDT-Cα score: AlphaFold's confidence that the local environment of each residue (all inter-atomic distances within 15 Å) is correctly placed. It is a per-residue number between 0 and 100, with higher meaning more reliable.

Q: What does the local fold look like, residue by residue?
A: 3Di is Foldseek's structural alphabet. Each residue is assigned one of twenty discrete states based on how its Cα sits relative to its spatial (not sequential) neighbors. Aligning 3Di strings finds structural homologs roughly as well as full 3D superposition, but orders of magnitude faster.

Q: How big and how compact is the whole molecule?
A: Radius of gyration (Rg) is the root-mean-square distance of Cα atoms from their centroid — a single number for overall size and compactness. A globular domain of N residues has Rg ≈ 2.2·N^0.38 Å; an extended or disordered chain has a much larger Rg. The Cα contact count is the number of residue pairs whose Cα atoms are within 8 Å and are more than four positions apart in sequence — a standard proxy for tertiary packing density. The bounding box is the smallest axis-aligned box enclosing all Cα atoms.

Q: Which residues are in helices, strands, or loops?
A: DSSP 8-state secondary structure assigns each residue one of H (α-helix), G (3₁₀-helix), I (π-helix), E (extended β-strand), B (isolated β-bridge), T (hydrogen-bonded turn), S (bend), or '-' (coil). The assignment is computed from backbone hydrogen-bond geometry via the Kabsch–Sander algorithm.

Q: How mobile is each atom in the crystal?
A: Crystallographic B-factors measure how much each atom's electron density is smeared out, in Å². They rise in mobile loops and surface residues and fall in the buried interior. In AlphaFold models this column is repurposed to hold pLDDT instead.

Q: What if only a Cα trace is available?
A: P-SEA three-state annotation labels each residue as helix, strand, or coil based purely on the geometry of the Cα trace. It serves as a fallback when the full backbone (and thus DSSP) is unavailable.

Q: What family and function is it annotated with?
A: Database cross-references. InterPro integrates a dozen domain/family signature databases into unified entries with residue-range hits. GO terms attach function/process/location labels with evidence codes. CATH codes position the fold in a four-level structural taxonomy. Organism is the NCBI-taxonomy species name.

Q: Are the domains correctly placed relative to each other?
A: Predicted Aligned Error (PAE) is an AlphaFold confidence matrix: entry (i, j) is the expected error in the position of residue j, i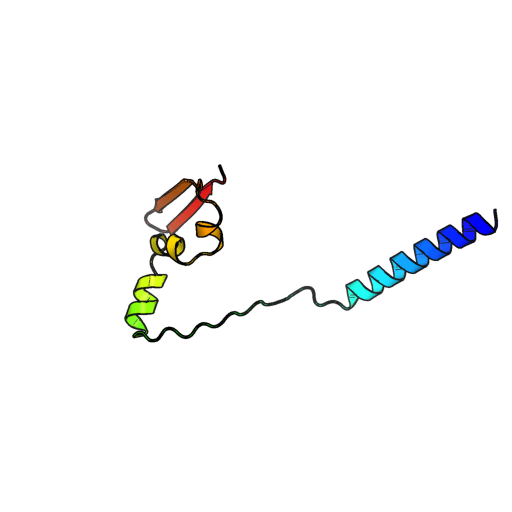n ångströms, when the prediction is superimposed on the true structure at residue i. Low PAE within a block of residues means that block is internally rigid and well-predicted; high PAE between two blocks means their relative placement is uncerta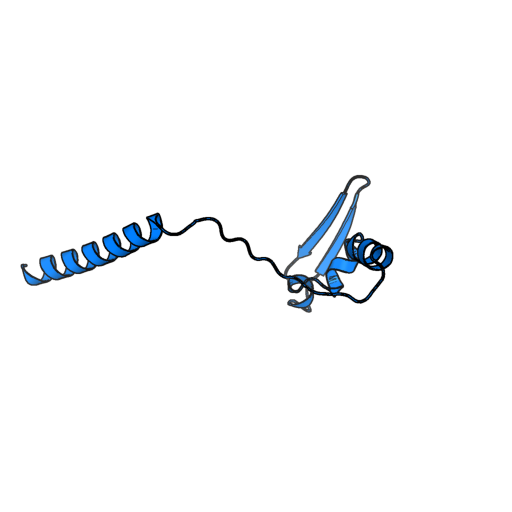in even if each block individually is confident.

Q: What do the diagnostic plots show?
A: Three diagnostic plots accompany the record. The Cα contact map visualizes the tertiary structure as a 2D adjacency matrix (8 Å cutoff, sequence-local contacts suppressed). The Ramachandran plot shows the distribution of backbone (φ, ψ) torsions, with points in the α and β basins reflecting secondary structure content. The PAE plot shows AlphaFold's inter-residue confidence as a color matrix.

Q: What is the amino-acid chain?
A: Primary structure: the covalent order of the twenty standard amino acids along the backbone. Two proteins with the same sequence will (almost always) fold to the same structure; two with 30% identity often share a fold but not the details.

Q: What do the rendered images show?
A: The six renders are orthographic views along the three Cartesian axes in both directions. Representation (cartoon, sticks, or surface) and color scheme (sequence-rainbow or by-chain) vary across proteins so the t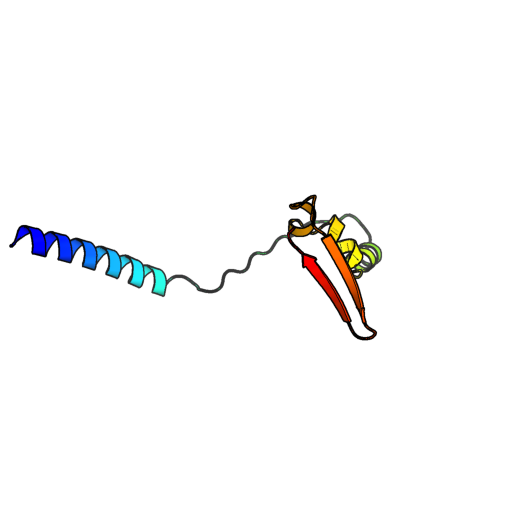raining set covers all the common visualization conventions.